Protein AF-A0A316WEA6-F1 (afdb_monomer)

Mean predicted aligned error: 3.95 Å

Secondary structure (DSSP, 8-state):
----B---HHHHHHHHHHHHHHHHHSTT-HHHHHHHHHHHHHHHSSSB---HHHHHHHHHHHGGGGG-TTTS-HHHHHHHHHHHHHHHT--

Structure (mmCIF, N/CA/C/O backbone):
data_AF-A0A316WEA6-F1
#
_entry.id   AF-A0A316WEA6-F1
#
loop_
_atom_site.group_PDB
_atom_site.id
_atom_site.type_symbol
_atom_site.label_atom_id
_atom_site.label_alt_id
_atom_site.label_comp_id
_atom_site.label_asym_id
_atom_site.label_entity_id
_atom_site.label_seq_id
_atom_site.pdbx_PDB_ins_code
_atom_site.Cartn_x
_atom_site.Cartn_y
_atom_site.Cartn_z
_atom_site.occupancy
_atom_site.B_iso_or_equiv
_atom_site.auth_seq_id
_atom_site.auth_comp_id
_atom_site.auth_asym_id
_atom_site.auth_atom_id
_atom_site.pdbx_PDB_model_num
ATOM 1 N N . MET A 1 1 ? -17.302 10.894 15.180 1.00 40.62 1 MET A N 1
ATOM 2 C CA . MET A 1 1 ? -17.138 9.426 15.164 1.00 40.62 1 MET A CA 1
ATOM 3 C C . MET A 1 1 ? -15.735 9.187 14.637 1.00 40.62 1 MET A C 1
ATOM 5 O O . MET A 1 1 ? -15.424 9.764 13.606 1.00 40.62 1 MET A O 1
ATO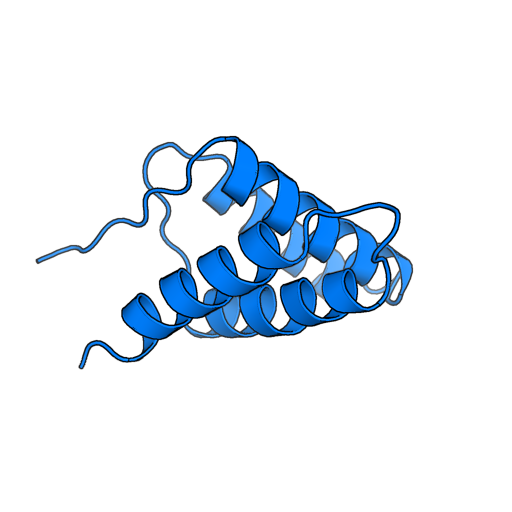M 9 N N . ILE A 1 2 ? -14.852 8.511 15.374 1.00 44.88 2 ILE A N 1
ATOM 10 C CA . ILE A 1 2 ? -13.509 8.209 14.853 1.00 44.88 2 ILE A CA 1
ATOM 11 C C . ILE A 1 2 ? -13.691 7.014 13.915 1.00 44.88 2 ILE A C 1
ATOM 13 O O . ILE A 1 2 ? -13.924 5.909 14.397 1.00 44.88 2 ILE A O 1
ATOM 17 N N . ASN A 1 3 ? -13.673 7.249 12.602 1.00 54.41 3 ASN A N 1
ATOM 18 C CA . ASN A 1 3 ? -13.630 6.170 11.619 1.00 54.41 3 ASN A CA 1
ATOM 19 C C . ASN A 1 3 ? -12.204 5.623 11.615 1.00 54.41 3 ASN A C 1
ATOM 21 O O . ASN A 1 3 ? -11.283 6.294 11.159 1.00 54.41 3 ASN A O 1
ATOM 25 N N . TYR A 1 4 ? -12.017 4.443 12.197 1.00 64.69 4 TYR A N 1
ATOM 26 C CA . TYR A 1 4 ? -10.775 3.691 12.078 1.00 64.69 4 TYR A CA 1
ATOM 27 C C . TYR A 1 4 ? -10.814 2.880 10.786 1.00 64.69 4 TYR A C 1
ATOM 29 O O . TYR A 1 4 ? -11.856 2.345 10.399 1.00 64.69 4 TYR A O 1
ATOM 37 N N . LEU A 1 5 ? -9.671 2.809 10.112 1.00 80.00 5 LEU A N 1
ATOM 38 C CA . LEU A 1 5 ? -9.523 2.024 8.900 1.00 80.00 5 LEU A CA 1
ATOM 39 C C . LEU A 1 5 ? -9.204 0.582 9.256 1.00 80.00 5 LEU A C 1
ATOM 41 O O . LEU A 1 5 ? -8.313 0.315 10.063 1.00 80.00 5 LEU A O 1
ATOM 45 N N . VAL A 1 6 ? -9.930 -0.339 8.628 1.00 88.00 6 VAL A N 1
ATOM 46 C CA . VAL A 1 6 ? -9.681 -1.773 8.746 1.00 88.00 6 VAL A CA 1
ATOM 47 C C . VAL A 1 6 ? -9.317 -2.290 7.366 1.00 88.00 6 VAL A C 1
ATOM 49 O O . VAL A 1 6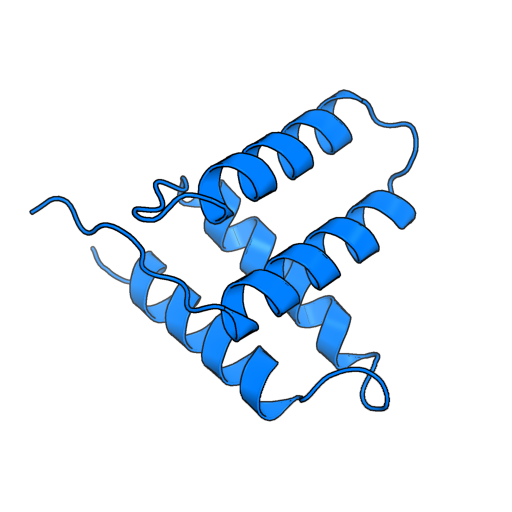 ? -10.178 -2.383 6.486 1.00 88.00 6 VAL A O 1
ATOM 52 N N . PHE A 1 7 ? -8.034 -2.602 7.193 1.00 92.75 7 PHE A N 1
ATOM 53 C CA . PHE A 1 7 ? -7.546 -3.345 6.039 1.00 92.75 7 PHE A CA 1
ATOM 54 C C . PHE A 1 7 ? -7.436 -4.826 6.388 1.00 92.75 7 PHE A C 1
ATOM 56 O O . PHE A 1 7 ? -6.889 -5.176 7.439 1.00 92.75 7 PHE A O 1
ATOM 63 N N . ASP A 1 8 ? -7.942 -5.695 5.522 1.00 94.31 8 ASP A N 1
ATOM 64 C CA . ASP A 1 8 ? -7.748 -7.130 5.658 1.00 94.31 8 ASP A CA 1
ATOM 65 C C . ASP A 1 8 ? -6.318 -7.551 5.272 1.00 94.31 8 ASP A C 1
ATOM 67 O O . ASP A 1 8 ? -5.445 -6.739 4.956 1.00 94.31 8 ASP A O 1
ATOM 71 N N . THR A 1 9 ? -6.037 -8.850 5.362 1.00 95.06 9 THR A N 1
ATOM 72 C CA . THR A 1 9 ? -4.687 -9.368 5.111 1.00 95.06 9 THR A CA 1
ATOM 73 C C . THR A 1 9 ? -4.239 -9.197 3.660 1.00 95.06 9 THR A C 1
ATOM 75 O O . THR A 1 9 ? -3.054 -8.960 3.427 1.00 95.06 9 THR A O 1
ATOM 78 N N . ASP A 1 10 ? -5.140 -9.331 2.693 1.00 95.88 10 ASP A N 1
ATOM 79 C CA . ASP A 1 10 ? -4.793 -9.248 1.276 1.00 95.88 10 ASP A CA 1
ATOM 80 C C . ASP A 1 10 ? -4.682 -7.790 0.827 1.00 95.88 10 ASP A C 1
ATOM 82 O O . ASP A 1 10 ? -3.717 -7.428 0.152 1.00 95.88 10 ASP A O 1
ATOM 86 N N . GLU A 1 11 ? -5.548 -6.918 1.339 1.00 97.00 11 GLU A N 1
ATOM 87 C CA . GLU A 1 11 ? -5.432 -5.469 1.175 1.00 97.00 11 GLU A CA 1
ATOM 88 C C . GLU A 1 11 ? -4.090 -4.952 1.718 1.00 97.00 11 GLU A C 1
ATOM 90 O O . GLU A 1 11 ? -3.363 -4.240 1.024 1.00 97.00 11 GLU A O 1
ATOM 95 N N . LYS A 1 12 ? -3.685 -5.377 2.926 1.00 97.00 12 LYS A N 1
ATOM 96 C CA . LYS A 1 12 ? -2.373 -5.015 3.497 1.00 97.00 12 LYS A CA 1
ATOM 97 C C . LYS A 1 12 ? -1.209 -5.467 2.614 1.00 97.00 12 LYS A C 1
ATOM 99 O O . LYS A 1 12 ? -0.243 -4.721 2.454 1.00 97.00 12 LYS A O 1
ATOM 104 N N . LYS A 1 13 ? -1.283 -6.666 2.023 1.00 97.44 13 LYS A N 1
ATOM 105 C CA . LYS A 1 13 ? -0.245 -7.158 1.098 1.00 97.44 13 LYS A CA 1
ATOM 106 C C . LYS A 1 13 ? -0.140 -6.280 -0.145 1.00 97.44 13 LYS A C 1
ATOM 108 O O . LYS A 1 13 ? 0.981 -5.976 -0.548 1.00 97.44 13 LYS A O 1
ATOM 113 N N . LEU A 1 14 ? -1.266 -5.861 -0.724 1.00 98.12 14 LEU A N 1
ATOM 114 C CA . LEU A 1 14 ? -1.280 -4.974 -1.890 1.00 98.12 14 LEU A CA 1
ATOM 115 C C . LEU A 1 14 ? -0.680 -3.606 -1.557 1.00 98.12 14 LEU A C 1
ATOM 117 O O . LEU A 1 14 ? 0.194 -3.132 -2.282 1.00 98.12 14 LEU A O 1
ATOM 121 N N . ILE A 1 15 ? -1.049 -3.020 -0.413 1.00 97.75 15 ILE A N 1
ATOM 122 C CA . ILE A 1 15 ? -0.455 -1.758 0.054 1.00 97.75 15 ILE A CA 1
ATOM 123 C C . ILE A 1 15 ? 1.063 -1.910 0.209 1.00 97.75 15 ILE A C 1
ATOM 125 O O . ILE A 1 15 ? 1.826 -1.093 -0.301 1.00 97.75 15 ILE A O 1
ATOM 129 N N . PHE A 1 16 ? 1.534 -2.974 0.863 1.00 97.94 16 PHE A N 1
ATOM 130 C CA . PHE A 1 16 ? 2.971 -3.194 1.052 1.00 97.94 16 PHE A CA 1
ATOM 131 C C . PHE A 1 16 ? 3.713 -3.442 -0.264 1.00 97.94 16 PHE A C 1
ATOM 133 O O . PHE A 1 16 ? 4.843 -2.976 -0.422 1.00 97.94 16 PHE A O 1
ATOM 140 N N . ALA A 1 17 ? 3.093 -4.135 -1.220 1.00 97.75 17 ALA A N 1
ATOM 141 C CA . ALA A 1 17 ? 3.655 -4.317 -2.553 1.00 97.75 17 ALA A CA 1
ATOM 142 C C . ALA A 1 17 ? 3.812 -2.973 -3.281 1.00 97.75 17 ALA A C 1
ATOM 144 O O . ALA A 1 17 ? 4.890 -2.688 -3.806 1.00 97.75 17 ALA A O 1
ATOM 145 N N . ALA A 1 18 ? 2.785 -2.120 -3.235 1.00 97.50 18 ALA A N 1
ATOM 146 C CA . ALA A 1 18 ? 2.803 -0.787 -3.829 1.00 97.50 18 ALA A CA 1
ATOM 147 C C . ALA A 1 18 ? 3.880 0.119 -3.203 1.00 97.50 18 ALA A C 1
ATOM 149 O O . ALA A 1 18 ? 4.682 0.720 -3.922 1.00 97.50 18 ALA A O 1
ATOM 150 N N . LEU A 1 19 ? 3.970 0.160 -1.866 1.00 97.06 19 LEU A N 1
ATOM 151 C CA . LEU A 1 19 ? 5.002 0.926 -1.153 1.00 97.06 19 LEU A CA 1
ATOM 152 C C . LEU A 1 19 ? 6.410 0.450 -1.528 1.00 97.06 19 LEU A C 1
ATOM 154 O O . LEU A 1 19 ? 7.273 1.265 -1.846 1.00 97.06 19 LEU A O 1
ATOM 158 N N . LYS A 1 20 ? 6.631 -0.868 -1.567 1.00 95.44 20 LYS A N 1
ATOM 159 C CA . LYS A 1 20 ? 7.927 -1.458 -1.928 1.00 95.44 20 LYS A CA 1
ATOM 160 C C . LYS A 1 20 ? 8.309 -1.189 -3.381 1.00 95.44 20 LYS A C 1
ATOM 162 O O . LYS A 1 20 ? 9.485 -0.994 -3.688 1.00 95.44 20 LYS A O 1
ATOM 167 N N . LEU A 1 21 ? 7.343 -1.209 -4.298 1.00 94.56 21 LEU A N 1
ATOM 168 C CA . LEU A 1 21 ? 7.588 -0.847 -5.691 1.00 94.56 21 LEU A CA 1
ATOM 169 C C . LEU A 1 21 ? 8.028 0.617 -5.784 1.00 94.56 21 LEU A C 1
ATOM 171 O O . LEU A 1 21 ? 9.011 0.927 -6.455 1.00 94.56 21 LEU A O 1
ATOM 175 N N . ARG A 1 22 ? 7.351 1.502 -5.050 1.00 93.56 22 ARG A N 1
ATOM 176 C CA . ARG A 1 22 ? 7.670 2.927 -5.018 1.00 93.56 22 ARG A CA 1
ATOM 177 C C . ARG A 1 22 ? 9.032 3.223 -4.385 1.00 93.56 22 ARG A C 1
ATOM 179 O O . ARG A 1 22 ? 9.779 4.034 -4.928 1.00 93.56 22 ARG A O 1
ATOM 186 N N . GLU A 1 23 ? 9.373 2.544 -3.295 1.00 92.94 23 GLU A N 1
ATOM 187 C CA . GLU A 1 23 ? 10.681 2.629 -2.632 1.00 92.94 23 GLU A CA 1
ATOM 188 C C . GLU A 1 23 ? 11.825 2.315 -3.607 1.00 92.94 23 GLU A C 1
ATOM 190 O O . GLU A 1 23 ? 12.800 3.058 -3.692 1.00 92.94 23 GLU A O 1
ATOM 195 N N . LYS A 1 24 ? 11.677 1.266 -4.430 1.00 91.25 24 LYS A N 1
ATOM 196 C CA . LYS A 1 24 ? 12.681 0.902 -5.444 1.00 91.25 24 LYS A CA 1
ATOM 197 C C . LYS A 1 24 ? 12.886 1.976 -6.514 1.00 91.25 24 LYS A C 1
ATOM 199 O O . LYS A 1 24 ? 13.979 2.065 -7.063 1.00 91.25 24 LYS A O 1
ATOM 204 N N . ILE A 1 25 ? 11.854 2.755 -6.838 1.00 88.44 25 ILE A N 1
ATOM 205 C CA . ILE A 1 25 ? 11.926 3.807 -7.865 1.00 88.44 25 ILE A CA 1
ATOM 206 C C . ILE A 1 25 ? 12.677 5.040 -7.337 1.00 88.44 25 ILE A C 1
ATOM 208 O O . ILE A 1 25 ? 13.392 5.686 -8.098 1.00 88.44 25 ILE A O 1
ATOM 212 N N . ILE A 1 26 ? 12.524 5.365 -6.048 1.00 86.81 26 ILE A N 1
ATOM 213 C CA . ILE A 1 26 ? 13.041 6.600 -5.419 1.00 86.81 26 ILE A CA 1
ATOM 214 C C . ILE A 1 26 ? 14.200 6.299 -4.442 1.00 86.81 26 ILE A C 1
ATOM 216 O O . ILE A 1 26 ? 14.546 7.109 -3.590 1.00 86.81 26 ILE A O 1
ATOM 220 N N . SER A 1 27 ? 14.839 5.132 -4.563 1.00 82.69 27 SER A N 1
ATOM 221 C CA . SER A 1 27 ? 15.857 4.676 -3.607 1.00 82.69 27 SER A CA 1
ATOM 222 C C . SER A 1 27 ? 16.941 5.731 -3.345 1.00 82.69 27 SER A C 1
ATOM 224 O O . SER A 1 27 ? 17.509 6.276 -4.298 1.00 82.69 27 SER A O 1
ATOM 226 N N . GLY A 1 28 ? 17.279 5.966 -2.074 1.00 85.81 28 GLY A N 1
ATOM 227 C CA . GLY A 1 28 ? 18.315 6.922 -1.671 1.00 85.81 28 GLY A CA 1
ATOM 228 C C . GLY A 1 28 ? 17.793 8.277 -1.182 1.00 85.81 28 GLY A C 1
ATOM 229 O O . GLY A 1 28 ? 18.594 9.081 -0.698 1.00 85.81 28 GLY A O 1
ATOM 230 N N . ASP A 1 29 ? 16.482 8.521 -1.247 1.00 92.88 29 ASP A N 1
ATOM 231 C CA . ASP A 1 29 ? 15.819 9.626 -0.548 1.00 92.88 29 ASP A CA 1
ATOM 232 C C . ASP A 1 29 ? 15.340 9.159 0.836 1.00 92.88 29 ASP A C 1
ATOM 234 O O . ASP A 1 29 ? 14.301 8.513 0.977 1.00 92.88 29 ASP A O 1
ATOM 238 N N . ARG A 1 30 ? 16.104 9.499 1.881 1.00 91.31 30 ARG A N 1
ATOM 239 C CA . ARG A 1 30 ? 15.820 9.054 3.256 1.00 91.31 30 ARG A CA 1
ATOM 240 C C . ARG A 1 30 ? 14.514 9.606 3.817 1.00 91.31 30 ARG A C 1
ATOM 242 O O . ARG A 1 30 ? 13.878 8.935 4.633 1.00 91.31 30 ARG A O 1
ATOM 249 N N . ASP A 1 31 ? 14.136 10.823 3.434 1.00 92.81 31 ASP A N 1
ATOM 250 C CA . ASP A 1 31 ? 12.911 11.446 3.937 1.00 92.81 31 ASP A CA 1
ATOM 251 C C . ASP A 1 31 ? 11.702 10.721 3.344 1.00 92.81 31 ASP A C 1
ATOM 253 O O . ASP A 1 31 ? 10.738 10.408 4.048 1.00 92.81 31 ASP A O 1
ATOM 257 N N . PHE A 1 32 ? 11.797 10.360 2.064 1.00 92.25 32 PHE A N 1
ATOM 258 C CA . PHE A 1 32 ? 10.788 9.559 1.393 1.00 92.25 32 PHE A CA 1
ATOM 259 C C . PHE A 1 32 ? 10.735 8.109 1.903 1.00 92.25 32 PHE A C 1
ATOM 261 O O . PHE A 1 32 ? 9.649 7.594 2.163 1.00 92.25 32 PHE A O 1
ATOM 268 N N . GLU A 1 33 ? 11.880 7.460 2.125 1.00 92.62 33 GLU A N 1
ATOM 269 C CA . GLU A 1 33 ? 11.947 6.124 2.742 1.00 92.62 33 GLU A CA 1
ATOM 270 C C . GLU A 1 33 ? 11.293 6.120 4.133 1.00 92.62 33 GLU A C 1
ATOM 272 O O . GLU A 1 33 ? 10.476 5.251 4.445 1.00 92.62 33 GLU A O 1
ATOM 277 N N . THR A 1 34 ? 11.567 7.146 4.945 1.00 94.69 34 THR A N 1
ATOM 278 C CA . THR A 1 34 ? 10.930 7.326 6.259 1.00 94.69 34 THR A CA 1
ATOM 279 C C . THR A 1 34 ? 9.420 7.519 6.122 1.00 94.69 34 THR A C 1
ATOM 281 O O . THR A 1 34 ? 8.642 6.955 6.893 1.00 94.69 34 THR A O 1
ATOM 284 N N . TYR A 1 35 ? 8.979 8.290 5.126 1.00 95.19 35 TYR A N 1
ATOM 285 C CA . TYR A 1 35 ? 7.560 8.483 4.841 1.00 95.19 35 TYR A CA 1
ATOM 286 C C . TYR A 1 35 ? 6.850 7.164 4.489 1.00 95.19 35 TYR A C 1
ATOM 288 O O . TYR A 1 35 ? 5.797 6.873 5.062 1.00 95.19 35 TYR A O 1
ATOM 296 N N . LEU A 1 36 ? 7.432 6.342 3.609 1.00 96.00 36 LEU A N 1
ATOM 297 C CA . LEU A 1 36 ? 6.883 5.027 3.256 1.00 96.00 36 LEU A CA 1
ATOM 298 C C . LEU A 1 36 ? 6.866 4.072 4.456 1.00 96.00 36 LEU A C 1
ATOM 300 O O . LEU A 1 36 ? 5.865 3.386 4.674 1.00 96.00 36 LEU A O 1
ATOM 304 N N . TYR A 1 37 ? 7.929 4.071 5.266 1.00 95.25 37 TYR A N 1
ATOM 305 C CA . TYR A 1 37 ? 7.998 3.278 6.493 1.00 95.25 37 TYR A CA 1
ATOM 306 C C . TYR A 1 37 ? 6.880 3.645 7.476 1.00 95.25 37 TYR A C 1
ATOM 308 O O . TYR A 1 37 ? 6.221 2.757 8.012 1.00 95.25 37 TYR A O 1
ATOM 316 N N . ASN A 1 38 ? 6.604 4.939 7.669 1.00 96.62 38 ASN A N 1
ATOM 317 C CA . ASN A 1 38 ? 5.530 5.394 8.556 1.00 96.62 38 ASN A CA 1
ATOM 318 C C . ASN A 1 38 ? 4.149 4.918 8.079 1.00 96.62 38 ASN A C 1
ATOM 320 O O . ASN A 1 38 ? 3.320 4.521 8.896 1.00 96.62 38 ASN A O 1
ATOM 324 N N . ILE A 1 39 ? 3.898 4.925 6.763 1.00 96.88 39 ILE A N 1
ATOM 325 C CA . ILE A 1 39 ? 2.664 4.353 6.205 1.00 96.88 39 ILE A CA 1
ATOM 326 C C . ILE A 1 39 ? 2.603 2.851 6.499 1.00 96.88 39 ILE A C 1
ATOM 328 O O . ILE A 1 39 ? 1.577 2.351 6.958 1.00 96.88 39 ILE A O 1
ATOM 332 N N . GLN A 1 40 ? 3.697 2.129 6.250 1.00 96.62 40 GLN A N 1
ATOM 333 C CA . GLN A 1 40 ? 3.761 0.685 6.452 1.00 96.62 40 GLN A CA 1
ATOM 334 C C . GLN A 1 40 ? 3.540 0.291 7.921 1.00 96.62 40 GLN A C 1
ATOM 336 O O . GLN A 1 40 ? 2.782 -0.642 8.196 1.00 96.62 40 GLN A O 1
ATOM 341 N N . GLU A 1 41 ? 4.172 1.000 8.860 1.00 97.06 41 GLU A N 1
ATOM 342 C CA . GLU A 1 41 ? 3.993 0.782 10.297 1.00 97.06 41 GLU A CA 1
ATOM 343 C C . GLU A 1 41 ? 2.528 0.981 10.693 1.00 97.06 41 GLU A C 1
ATOM 345 O O . GLU A 1 41 ? 1.955 0.139 11.383 1.00 97.06 41 GLU A O 1
ATOM 350 N N . GLU A 1 42 ? 1.892 2.045 10.207 1.00 95.75 42 GLU A N 1
ATOM 351 C CA . GLU A 1 42 ? 0.499 2.338 10.527 1.00 95.75 42 GLU A CA 1
ATOM 352 C C . GLU A 1 42 ? -0.460 1.287 9.952 1.00 95.75 42 GLU A C 1
ATOM 354 O O . GLU A 1 42 ? -1.299 0.757 10.674 1.00 95.75 42 GLU A O 1
ATOM 359 N N . VAL A 1 43 ? -0.278 0.887 8.691 1.00 96.00 43 VAL A N 1
ATOM 360 C CA . VAL A 1 43 ? -1.083 -0.161 8.031 1.00 96.00 43 VAL A CA 1
ATOM 361 C C . VAL A 1 43 ? -0.905 -1.534 8.694 1.00 96.00 43 VAL A C 1
ATOM 363 O O . VAL A 1 43 ? -1.803 -2.379 8.644 1.00 96.00 43 VAL A O 1
ATOM 366 N N . SER A 1 44 ? 0.229 -1.783 9.356 1.00 95.06 44 SER A N 1
ATOM 367 C CA . SER A 1 44 ? 0.455 -3.036 10.084 1.00 95.06 44 SER A CA 1
ATOM 368 C C . SER A 1 44 ? -0.453 -3.194 11.311 1.00 95.06 44 SER A C 1
ATOM 370 O O . SER A 1 44 ? -0.748 -4.324 11.708 1.00 95.06 44 SER A O 1
ATOM 372 N N . LYS A 1 45 ? -0.962 -2.086 11.865 1.00 92.88 45 LYS A N 1
ATOM 373 C CA . LYS A 1 45 ? -1.806 -2.067 13.065 1.00 92.88 45 LYS A CA 1
ATOM 374 C C . LYS A 1 45 ? -3.197 -2.635 12.778 1.00 92.88 45 LYS A C 1
ATOM 376 O O . LYS A 1 45 ? -3.638 -2.754 11.635 1.00 92.88 45 LYS A O 1
ATOM 381 N N . GLU A 1 46 ? -3.887 -3.044 13.838 1.00 87.94 46 GLU A N 1
ATOM 382 C CA . GLU A 1 46 ? -5.271 -3.526 13.751 1.00 87.94 46 GLU A CA 1
ATOM 383 C C . GLU A 1 46 ? -6.239 -2.385 13.413 1.00 87.94 46 GLU A C 1
ATOM 385 O O . GLU A 1 46 ? -7.099 -2.537 12.552 1.00 87.94 46 GLU A O 1
ATOM 390 N N . ASN A 1 47 ? -6.037 -1.225 14.043 1.00 86.88 47 ASN A N 1
ATOM 391 C CA . ASN A 1 47 ? -6.754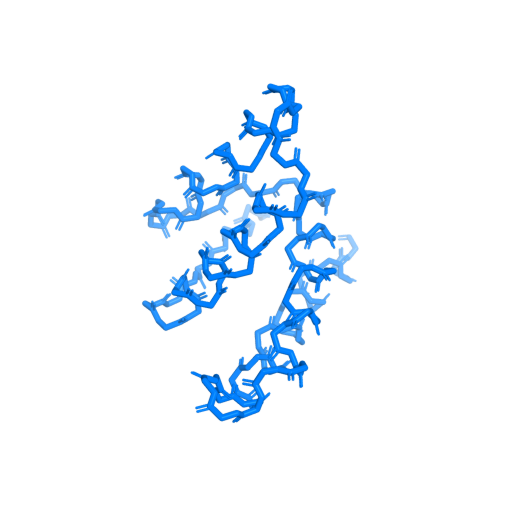 0.011 13.752 1.00 86.88 47 ASN A CA 1
ATOM 392 C C . ASN A 1 47 ? -5.790 0.978 13.074 1.00 86.88 47 ASN A C 1
ATOM 394 O O . ASN A 1 47 ? -4.786 1.350 13.681 1.00 86.88 47 ASN A O 1
ATOM 398 N N . VAL A 1 48 ? -6.097 1.357 11.836 1.00 89.88 48 VAL A N 1
ATOM 399 C CA . VAL A 1 48 ? -5.205 2.155 10.992 1.00 89.88 48 VAL A CA 1
ATOM 400 C C . VAL A 1 48 ? -5.623 3.630 11.020 1.00 89.88 48 VAL A C 1
ATOM 402 O O . VAL A 1 48 ? -6.786 3.965 10.777 1.00 89.88 48 VAL A O 1
ATOM 405 N N . PHE A 1 49 ? -4.662 4.511 11.304 1.00 90.31 49 PHE A N 1
ATOM 406 C CA . PHE A 1 49 ? -4.813 5.965 11.393 1.00 90.31 49 PHE A CA 1
ATOM 407 C C . PHE A 1 49 ? -3.897 6.675 10.395 1.00 90.31 49 PHE A C 1
ATOM 409 O O . PHE A 1 49 ? -2.863 7.239 10.748 1.00 90.31 49 PHE A O 1
ATOM 416 N N . LEU A 1 50 ? -4.298 6.666 9.127 1.00 91.12 50 LEU A N 1
ATOM 417 C CA . LEU A 1 50 ? -3.580 7.361 8.063 1.00 91.12 50 LEU A CA 1
ATOM 418 C C . LEU A 1 50 ? -4.135 8.771 7.860 1.00 91.12 50 LEU A C 1
ATOM 420 O O . LEU A 1 50 ? -5.345 8.999 7.925 1.00 91.12 50 LEU A O 1
ATOM 424 N N . SER A 1 51 ? -3.251 9.725 7.576 1.00 92.00 51 SER A N 1
ATOM 425 C CA . SER A 1 51 ? -3.658 11.040 7.091 1.00 92.00 51 SER A CA 1
ATOM 426 C C . SER A 1 51 ? -4.244 10.938 5.680 1.00 92.00 51 SER A C 1
ATOM 428 O O . SER A 1 51 ? -3.947 10.008 4.927 1.00 92.00 51 SER A O 1
ATOM 430 N N . ARG A 1 52 ? -5.006 11.957 5.267 1.00 89.88 52 ARG A N 1
ATOM 431 C CA . ARG A 1 52 ? -5.500 12.051 3.886 1.00 89.88 52 ARG A CA 1
ATOM 432 C C . ARG A 1 52 ? -4.367 11.980 2.857 1.00 89.88 52 ARG A C 1
ATOM 434 O O . ARG A 1 52 ? -4.462 11.217 1.913 1.00 89.88 52 ARG A O 1
ATOM 441 N N . SER A 1 53 ? -3.255 12.680 3.090 1.00 92.38 53 SER A N 1
ATOM 442 C CA . SER A 1 53 ? -2.110 12.645 2.169 1.00 92.38 53 SER A CA 1
ATOM 443 C C . SER A 1 53 ? -1.451 11.266 2.068 1.00 92.38 53 SER A C 1
ATOM 445 O O . SER A 1 53 ? -0.902 10.922 1.022 1.00 92.38 53 SER A O 1
ATOM 447 N N . GLN A 1 54 ? -1.487 10.469 3.140 1.00 94.94 54 GLN A N 1
ATOM 448 C CA . GLN A 1 54 ? -1.021 9.084 3.112 1.00 94.94 54 GLN A CA 1
ATOM 449 C C . GLN A 1 54 ? -1.980 8.185 2.330 1.00 94.94 54 GLN A C 1
ATOM 451 O O . GLN A 1 54 ? -1.509 7.363 1.552 1.00 94.94 54 GLN A O 1
ATOM 456 N N . LEU A 1 55 ? -3.295 8.372 2.475 1.00 94.31 55 LEU A N 1
ATOM 457 C CA . LEU A 1 55 ? -4.298 7.658 1.677 1.00 94.31 55 LEU A CA 1
ATOM 458 C C . LEU A 1 55 ? -4.169 7.982 0.186 1.00 94.31 55 LEU A C 1
ATOM 460 O O . LEU A 1 55 ? -4.052 7.061 -0.619 1.00 94.31 55 LEU A O 1
ATOM 464 N N . ASP A 1 56 ? -4.061 9.267 -0.160 1.00 92.56 56 ASP A N 1
ATOM 465 C CA . ASP A 1 56 ? -3.846 9.717 -1.540 1.00 92.56 56 ASP A CA 1
ATOM 466 C C . ASP A 1 56 ? -2.551 9.111 -2.117 1.00 92.56 56 ASP A C 1
ATOM 468 O O . ASP A 1 56 ? -2.483 8.715 -3.280 1.00 92.56 56 ASP A O 1
ATOM 472 N N . SER A 1 57 ? -1.495 9.005 -1.302 1.00 95.06 57 SER A N 1
ATOM 473 C CA . SER A 1 57 ? -0.239 8.372 -1.722 1.00 95.06 57 SER A CA 1
ATOM 474 C C . SER A 1 57 ? -0.405 6.874 -1.964 1.00 95.06 57 SER A C 1
ATOM 476 O O . SER A 1 57 ? 0.052 6.383 -2.992 1.00 95.06 57 SER A O 1
ATOM 478 N N . ILE A 1 58 ? -1.076 6.150 -1.060 1.00 95.94 58 ILE A N 1
ATOM 479 C CA . ILE A 1 58 ? -1.353 4.716 -1.235 1.00 95.94 58 ILE A CA 1
ATOM 480 C C . ILE A 1 58 ? -2.136 4.487 -2.526 1.00 95.94 58 ILE A C 1
ATOM 482 O O . ILE A 1 58 ? -1.729 3.642 -3.315 1.00 95.94 58 ILE A O 1
ATOM 486 N N . GLN A 1 59 ? -3.197 5.256 -2.767 1.00 94.38 59 GLN A N 1
ATOM 487 C CA . GLN A 1 59 ? -4.004 5.153 -3.982 1.00 94.38 59 GLN A CA 1
ATOM 488 C C . GLN A 1 59 ? -3.155 5.366 -5.242 1.00 94.38 59 GLN A C 1
ATOM 490 O O . GLN A 1 59 ? -3.157 4.536 -6.146 1.00 94.38 59 GLN A O 1
ATOM 495 N N . ASN A 1 60 ? -2.336 6.421 -5.268 1.00 93.56 60 ASN A N 1
ATOM 496 C CA . ASN A 1 60 ? -1.419 6.665 -6.384 1.00 93.56 60 ASN A CA 1
ATOM 497 C C . ASN A 1 60 ? -0.421 5.511 -6.601 1.00 93.56 60 ASN A C 1
ATOM 499 O O . ASN A 1 60 ? -0.033 5.226 -7.735 1.00 93.56 60 ASN A O 1
ATOM 503 N N . TYR A 1 61 ? 0.034 4.853 -5.532 1.00 95.88 61 TYR A N 1
ATOM 504 C CA . TYR A 1 61 ? 0.987 3.745 -5.635 1.00 95.88 61 TYR A CA 1
ATOM 505 C C . TYR A 1 61 ? 0.315 2.422 -6.016 1.00 95.88 61 TYR A C 1
ATOM 507 O O . TYR A 1 61 ? 0.928 1.635 -6.736 1.00 95.88 61 TYR A O 1
ATOM 515 N N . LEU A 1 62 ? -0.932 2.186 -5.595 1.00 96.69 62 LEU A N 1
ATOM 516 C CA . LEU A 1 62 ? -1.731 1.031 -6.017 1.00 96.69 62 LEU A CA 1
ATOM 517 C C . LEU A 1 62 ? -1.922 1.005 -7.532 1.00 96.69 62 LEU A C 1
ATOM 519 O O . LEU A 1 62 ? -1.712 -0.046 -8.135 1.00 96.69 62 LEU A O 1
ATOM 523 N N . GLY A 1 63 ? -2.151 2.164 -8.155 1.00 93.56 63 GLY A N 1
ATOM 524 C CA . GLY A 1 63 ? -2.247 2.273 -9.612 1.00 93.56 63 GLY A CA 1
ATOM 525 C C . GLY A 1 63 ? -1.014 1.737 -10.350 1.00 93.56 63 GLY A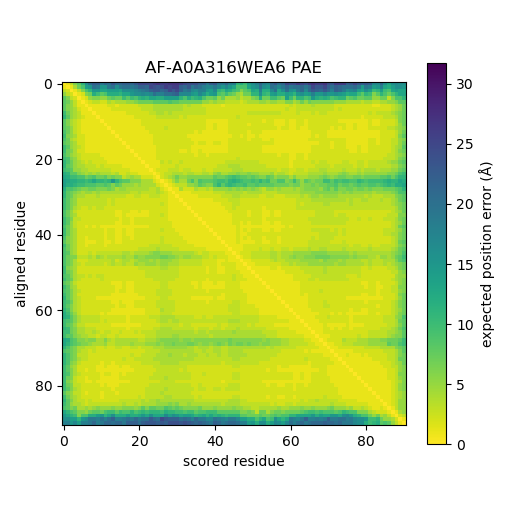 C 1
ATOM 526 O O . GLY A 1 63 ? -1.130 1.222 -11.458 1.00 93.56 63 GLY A O 1
ATOM 527 N N . SER A 1 64 ? 0.167 1.757 -9.717 1.00 93.75 64 SER A N 1
ATOM 528 C CA . SER A 1 64 ? 1.394 1.195 -10.305 1.00 93.75 64 SER A CA 1
ATOM 529 C C . SER A 1 64 ? 1.351 -0.334 -10.408 1.00 93.75 64 SER A C 1
ATOM 531 O O . SER A 1 64 ? 2.038 -0.905 -11.247 1.00 93.75 64 SER A O 1
ATOM 533 N N . LEU A 1 65 ? 0.556 -1.016 -9.576 1.00 96.06 65 LEU A N 1
ATOM 534 C CA . LEU A 1 65 ? 0.388 -2.473 -9.629 1.00 96.06 65 LEU A CA 1
ATOM 535 C C . LEU A 1 65 ? -0.455 -2.921 -10.832 1.00 96.06 65 LEU A C 1
ATOM 537 O O . LEU A 1 65 ? -0.362 -4.080 -11.242 1.00 96.06 65 LEU A O 1
ATOM 541 N N . LEU A 1 66 ? -1.234 -2.014 -11.434 1.00 94.44 66 LEU A N 1
ATOM 542 C CA . LEU A 1 66 ? -2.064 -2.318 -12.604 1.00 94.44 66 LEU A CA 1
ATOM 543 C C . LEU A 1 66 ? -1.240 -2.596 -13.874 1.00 94.44 66 LEU A C 1
ATOM 545 O O . LEU A 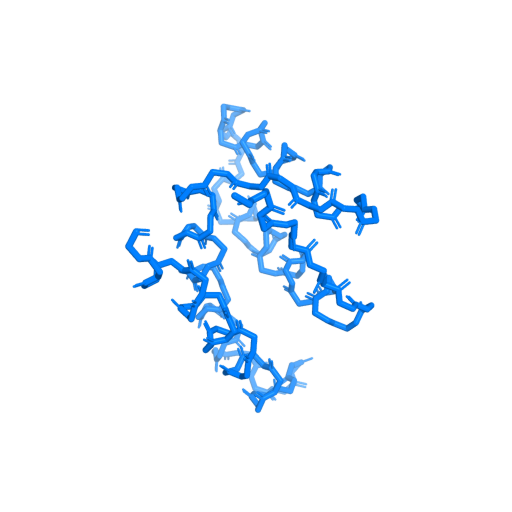1 66 ? -1.708 -3.248 -14.814 1.00 94.44 66 LEU A O 1
ATOM 549 N N . ASP A 1 67 ? 0.018 -2.156 -13.883 1.00 94.38 67 ASP A N 1
ATOM 550 C CA . ASP A 1 67 ? 0.977 -2.459 -14.946 1.00 94.38 67 ASP A CA 1
ATOM 551 C C . ASP A 1 67 ? 1.555 -3.887 -14.834 1.00 94.38 67 ASP A C 1
ATOM 553 O O . ASP A 1 67 ? 2.113 -4.406 -15.800 1.00 94.38 67 ASP A O 1
ATOM 557 N N . TYR A 1 68 ? 1.374 -4.564 -13.693 1.00 93.38 68 TYR A N 1
ATOM 558 C CA . TYR A 1 68 ? 1.948 -5.880 -13.376 1.00 93.38 68 TYR A CA 1
ATOM 559 C C . TYR A 1 68 ? 0.866 -6.973 -13.320 1.00 93.38 68 TYR A C 1
ATOM 561 O O . TYR A 1 68 ? 0.685 -7.667 -12.318 1.00 93.38 68 TYR A O 1
ATOM 569 N N . LYS A 1 69 ? 0.130 -7.130 -14.424 1.00 91.62 69 LYS A N 1
ATOM 570 C CA . LYS 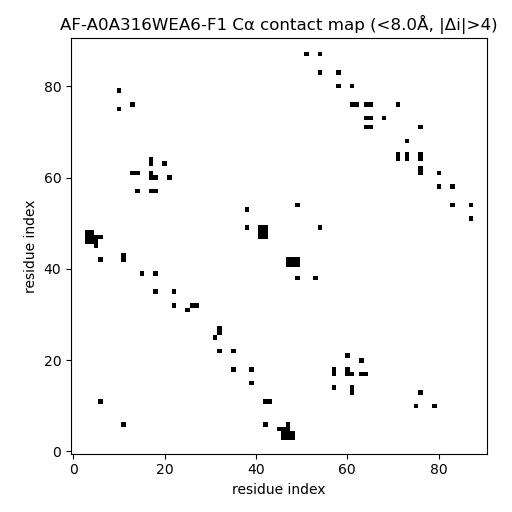A 1 69 ? -1.072 -7.988 -14.528 1.00 91.62 69 LYS A CA 1
ATOM 571 C C . LYS A 1 69 ? -0.837 -9.474 -14.268 1.00 91.62 69 LYS A C 1
ATOM 573 O O . LYS A 1 69 ? -1.764 -10.168 -13.866 1.00 91.62 69 LYS A O 1
ATOM 578 N N . ASP A 1 70 ? 0.385 -9.947 -14.492 1.00 93.94 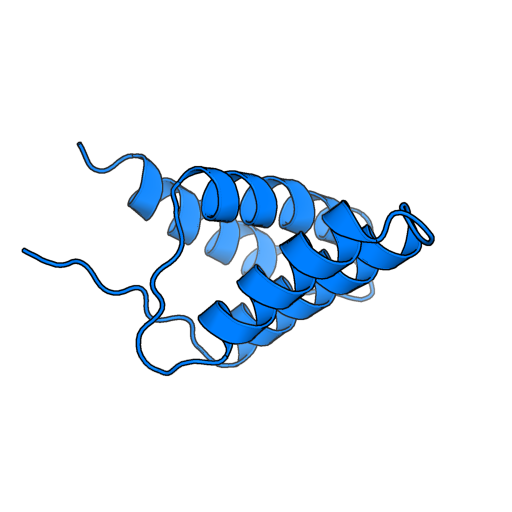70 ASP A N 1
ATOM 579 C CA . ASP A 1 70 ? 0.768 -11.339 -14.247 1.00 93.94 70 ASP A CA 1
ATOM 580 C C . ASP A 1 70 ? 1.168 -11.593 -12.779 1.00 93.94 70 ASP A C 1
ATOM 582 O O . ASP A 1 70 ? 1.291 -12.745 -12.363 1.00 93.94 70 ASP A O 1
ATOM 586 N N . GLU A 1 71 ? 1.373 -10.533 -11.987 1.00 94.81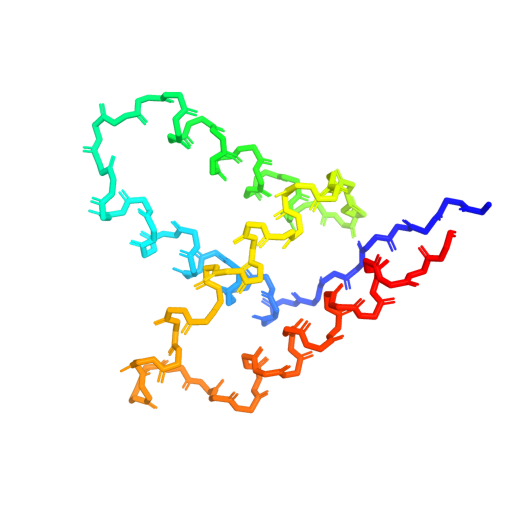 71 GLU A N 1
ATOM 587 C CA . GLU A 1 71 ? 1.835 -10.616 -10.593 1.00 94.81 71 GLU A CA 1
ATOM 588 C C . GLU A 1 71 ? 0.730 -10.311 -9.571 1.00 94.81 71 GLU A C 1
ATOM 590 O O . GLU A 1 71 ? 0.772 -10.843 -8.459 1.00 94.81 71 GLU A O 1
ATOM 595 N N . TYR A 1 72 ? -0.259 -9.483 -9.930 1.00 95.38 72 TYR A N 1
ATOM 596 C CA . TYR A 1 72 ? -1.306 -9.025 -9.011 1.00 95.38 72 TYR A CA 1
ATOM 597 C C . TYR A 1 72 ? -2.710 -9.193 -9.592 1.00 95.38 72 TYR A C 1
ATOM 599 O O . TYR A 1 72 ? -2.949 -8.931 -10.773 1.00 95.38 72 TYR A O 1
ATOM 607 N N . ASP A 1 73 ? -3.660 -9.556 -8.726 1.00 96.12 73 ASP A N 1
ATOM 608 C CA . ASP A 1 73 ? -5.082 -9.559 -9.065 1.00 96.12 73 ASP A CA 1
ATOM 609 C C . ASP A 1 73 ? -5.585 -8.122 -9.252 1.00 96.12 73 ASP A C 1
ATOM 611 O O . ASP A 1 73 ? -5.673 -7.333 -8.312 1.00 96.12 73 ASP A O 1
ATOM 615 N N . GLN A 1 74 ? -5.923 -7.798 -10.495 1.00 95.50 74 GLN A N 1
ATOM 616 C CA . GLN A 1 74 ? -6.344 -6.466 -10.913 1.00 95.50 74 GLN A CA 1
ATOM 617 C C . GLN A 1 74 ? -7.685 -6.060 -10.300 1.00 95.50 74 GLN A C 1
ATOM 619 O O . GLN A 1 74 ? -7.882 -4.885 -10.000 1.00 95.50 74 GLN A O 1
ATOM 624 N N . ALA A 1 75 ? -8.596 -7.016 -10.094 1.00 96.56 75 ALA A N 1
ATOM 625 C CA . ALA A 1 75 ? -9.878 -6.727 -9.464 1.00 96.56 75 ALA A CA 1
ATOM 626 C C . ALA A 1 75 ? -9.667 -6.329 -7.999 1.00 96.56 75 ALA A C 1
ATOM 628 O O . ALA A 1 75 ? -10.189 -5.310 -7.563 1.00 96.56 75 ALA A O 1
ATOM 629 N N . ALA A 1 76 ? -8.809 -7.061 -7.283 1.00 97.06 76 ALA A N 1
ATOM 630 C CA . ALA A 1 76 ? -8.476 -6.756 -5.894 1.00 97.06 76 ALA A CA 1
ATOM 631 C C . ALA A 1 76 ? -7.781 -5.390 -5.732 1.00 97.06 76 ALA A C 1
ATOM 633 O O . ALA A 1 76 ? -8.038 -4.683 -4.759 1.00 97.06 76 ALA A O 1
ATOM 634 N N . VAL A 1 77 ? -6.923 -4.994 -6.683 1.00 97.19 77 VAL A N 1
ATOM 635 C CA . VAL A 1 77 ? -6.305 -3.655 -6.685 1.00 97.19 77 VAL A CA 1
ATOM 636 C C . VAL A 1 77 ? -7.369 -2.567 -6.845 1.00 97.19 77 VAL A C 1
ATOM 638 O O . VAL A 1 77 ? -7.407 -1.642 -6.037 1.00 97.19 77 VAL A O 1
ATOM 641 N N . ILE A 1 78 ? -8.264 -2.704 -7.828 1.00 96.06 78 ILE A N 1
ATOM 642 C CA . ILE A 1 78 ? -9.336 -1.729 -8.093 1.00 96.06 78 ILE A CA 1
ATOM 643 C C . ILE A 1 78 ? -10.317 -1.645 -6.915 1.00 96.06 78 ILE A C 1
ATOM 645 O O . ILE A 1 78 ? -10.730 -0.555 -6.522 1.00 96.06 78 ILE A O 1
ATOM 649 N N . ASP A 1 79 ? -10.686 -2.780 -6.319 1.00 96.38 79 ASP A N 1
ATOM 650 C CA . ASP A 1 79 ? -11.576 -2.814 -5.156 1.00 96.38 79 ASP A CA 1
ATOM 651 C C . ASP A 1 79 ? -10.963 -2.075 -3.957 1.00 96.38 79 ASP A C 1
ATOM 653 O O . ASP A 1 79 ? -11.656 -1.321 -3.266 1.00 96.38 79 ASP A O 1
ATOM 657 N N . LEU A 1 80 ? -9.653 -2.227 -3.741 1.00 96.50 80 LEU A N 1
ATOM 658 C CA . LEU A 1 80 ? -8.930 -1.504 -2.700 1.00 96.50 80 LEU A CA 1
ATOM 659 C C . LEU A 1 80 ? -8.822 0.002 -2.994 1.00 96.50 80 LEU A C 1
ATOM 661 O O . LEU A 1 80 ? -8.986 0.803 -2.072 1.00 96.50 80 LEU A O 1
ATOM 665 N N . GLU A 1 81 ? -8.584 0.403 -4.246 1.00 94.88 81 GLU A N 1
ATOM 666 C CA . GLU A 1 81 ? -8.608 1.818 -4.650 1.00 94.88 81 GLU A CA 1
ATOM 667 C C . GLU A 1 81 ? -9.973 2.448 -4.349 1.00 94.88 81 GLU A C 1
ATOM 669 O O . GLU A 1 81 ? -10.043 3.451 -3.640 1.00 94.88 81 GLU A O 1
ATOM 674 N N . ASN A 1 82 ? -11.062 1.795 -4.768 1.00 93.19 82 ASN A N 1
ATOM 675 C CA . ASN A 1 82 ? -12.429 2.253 -4.509 1.00 93.19 82 ASN A CA 1
ATOM 676 C C . ASN A 1 82 ? -12.740 2.346 -3.010 1.00 93.19 82 ASN A C 1
ATOM 678 O O . ASN A 1 82 ? -13.432 3.264 -2.564 1.00 93.19 82 ASN A O 1
ATOM 682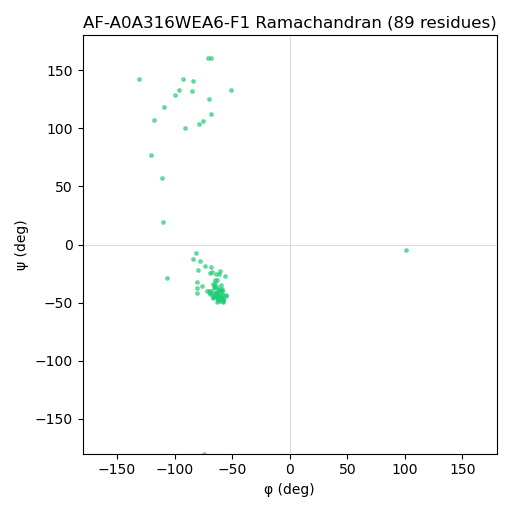 N N . LYS A 1 83 ? -12.243 1.391 -2.214 1.00 92.62 83 LYS A N 1
ATOM 683 C CA . LYS A 1 83 ? -12.383 1.429 -0.757 1.00 92.62 83 LYS A CA 1
ATOM 684 C C . LYS A 1 83 ? -11.721 2.683 -0.192 1.00 92.62 83 LYS A C 1
ATOM 686 O O . LYS A 1 83 ? -12.359 3.374 0.599 1.00 92.62 83 LYS A O 1
ATOM 691 N N . ILE A 1 84 ? -10.482 2.979 -0.598 1.00 92.19 84 ILE A N 1
ATOM 692 C CA . ILE A 1 84 ? -9.732 4.171 -0.167 1.00 92.19 84 ILE A CA 1
ATOM 693 C C . ILE A 1 84 ? -10.440 5.459 -0.604 1.00 92.19 84 ILE A C 1
ATOM 695 O O . ILE A 1 84 ? -10.588 6.358 0.222 1.00 92.19 84 ILE A O 1
ATOM 699 N N . ASP A 1 85 ? -10.950 5.528 -1.833 1.00 89.81 85 ASP A N 1
ATOM 700 C CA . ASP A 1 85 ? -11.734 6.673 -2.317 1.00 89.81 85 ASP A CA 1
ATOM 701 C C . ASP A 1 85 ? -12.981 6.924 -1.467 1.00 89.81 85 ASP A C 1
ATOM 703 O O . ASP A 1 85 ? -13.224 8.038 -1.002 1.00 89.81 85 ASP A O 1
ATOM 707 N N . ALA A 1 86 ? -13.738 5.872 -1.150 1.00 87.44 86 ALA A N 1
ATOM 708 C CA . ALA A 1 86 ? -14.925 5.996 -0.308 1.00 87.44 86 ALA A CA 1
ATOM 709 C C . ALA A 1 86 ? -14.613 6.537 1.103 1.00 87.44 86 ALA A C 1
ATOM 711 O O . ALA A 1 86 ? -15.491 7.085 1.767 1.00 87.44 86 ALA A O 1
ATOM 712 N N . ILE A 1 87 ? -13.372 6.387 1.577 1.00 83.38 87 ILE A N 1
ATOM 713 C CA . ILE A 1 87 ? -12.908 6.936 2.855 1.00 83.38 87 ILE A CA 1
ATOM 714 C C . ILE A 1 87 ? -12.552 8.420 2.713 1.00 83.38 87 ILE A C 1
ATOM 716 O O . ILE A 1 87 ? -12.853 9.204 3.615 1.00 83.38 87 ILE A O 1
ATOM 720 N N . THR A 1 88 ? -11.890 8.810 1.621 1.00 73.94 88 THR A N 1
ATOM 721 C CA . THR A 1 88 ? -11.404 10.182 1.399 1.00 73.94 88 THR A CA 1
ATOM 722 C C . THR A 1 88 ? -12.500 11.137 0.914 1.00 73.94 88 THR A C 1
ATOM 724 O O . THR A 1 88 ? -12.372 12.348 1.113 1.00 73.94 88 THR A O 1
ATOM 727 N N . GLU A 1 89 ? -13.581 10.610 0.330 1.00 71.38 89 GLU A N 1
ATOM 728 C CA . GLU A 1 89 ? -14.777 11.355 -0.091 1.00 71.38 89 GLU A CA 1
ATOM 729 C C . GLU A 1 89 ? -15.775 11.640 1.046 1.00 71.38 89 GLU A C 1
ATOM 731 O O . GLU A 1 89 ? -16.733 12.395 0.853 1.00 71.38 89 GLU A O 1
ATOM 736 N N . LEU A 1 90 ? -15.567 11.084 2.246 1.00 56.91 90 LEU A N 1
ATOM 737 C CA . LEU A 1 90 ? -16.391 11.422 3.408 1.00 56.91 90 LEU A CA 1
ATOM 738 C C . LEU A 1 90 ? -16.092 12.868 3.872 1.00 56.91 90 LEU A C 1
ATOM 740 O O . LEU A 1 90 ? -14.925 13.191 4.112 1.00 56.91 90 LEU A O 1
ATOM 744 N N . PRO A 1 91 ? -17.119 13.738 3.986 1.00 51.16 91 PRO A N 1
ATOM 745 C CA . PRO A 1 91 ? -16.962 15.144 4.370 1.00 51.16 91 PRO A CA 1
ATOM 746 C C . PRO A 1 91 ? -16.477 15.357 5.810 1.00 51.16 91 PRO A C 1
ATOM 748 O O . PRO A 1 91 ? -16.788 14.522 6.693 1.00 51.16 91 PRO A O 1
#

Organism: NCBI:txid1037377

Radius of gyration: 12.81 Å; Cα contacts (8 Å, |Δi|>4): 62; chains: 1; bounding box: 36×26×30 Å

Foldseek 3Di:
DPDWDADDPVLLVLLVVLLVVVCVVVPPPVVSVVVSVVLNVQSVDRTHDDDLVSLVVSLVSLVVCCVVVVPDDPVSSVVSSVVSVVVNPDD

Nearest PDB structures (foldseek):
  2hjm-assembly1_A  TM=3.719E-01  e=9.029E-01  Pyrococcus furiosus
  3f7c-assembly1_A-2  TM=2.896E-01  e=5.533E-01  Marinobacter nauticus VT8

Sequence (91 aa):
MINYLVFDTDEKKLIFAALKLREKIISGDRDFETYLYNIQEEVSKENVFLSRSQLDSIQNYLGSLLDYKDEYDQAAVIDLENKIDAITELP

Solvent-accessible surface area (backbone atoms only — not comparable to full-atom values): 5413 Å² total; per-residue (Å²): 131,90,84,65,42,76,73,55,76,66,56,45,49,49,54,52,52,23,49,53,55,52,46,69,75,54,65,90,43,65,70,57,52,50,52,51,49,54,52,52,58,37,61,70,42,80,67,24,82,74,53,70,72,52,50,55,47,50,46,62,33,44,60,61,49,65,78,39,64,93,82,41,66,61,65,62,51,51,53,50,43,53,53,52,48,64,62,71,69,57,130

pLDDT: mean 90.36, std 11.35, range [40.62, 98.12]